Protein AF-A0A519ZBM0-F1 (afdb_monomer_lite)

Radius of gyration: 14.49 Å; chains: 1; bounding box: 34×28×43 Å

Sequence (97 aa):
EALAHELAPARGMHRALDHLADRLPIRVAEMATEMEARRLAQDVALAVQAALLAQTAPPDVFGAFCDSRLDGQWGHSFGSLGAGTGFDTILERAMPR

Structure (mmCIF, N/CA/C/O backbone):
data_AF-A0A519ZBM0-F1
#
_entry.id   AF-A0A519ZBM0-F1
#
loop_
_atom_site.group_PDB
_atom_site.id
_atom_site.type_symbol
_atom_site.label_atom_id
_atom_site.label_alt_id
_atom_site.label_comp_id
_atom_site.label_asym_id
_atom_site.label_entity_id
_atom_site.label_seq_id
_atom_site.pdbx_PDB_ins_code
_atom_site.Cartn_x
_atom_site.Cartn_y
_atom_site.Cartn_z
_atom_site.occupancy
_atom_site.B_iso_or_equiv
_atom_site.auth_seq_id
_atom_site.auth_comp_id
_atom_site.auth_asym_id
_atom_site.auth_atom_id
_atom_site.pdbx_PDB_model_num
ATOM 1 N N . GLU A 1 1 ? 16.077 -8.598 -5.696 1.00 79.19 1 GLU A N 1
ATOM 2 C CA . GLU A 1 1 ? 16.297 -9.437 -4.496 1.00 79.19 1 GLU A CA 1
ATOM 3 C C . GLU A 1 1 ? 15.948 -8.697 -3.209 1.00 79.19 1 GLU A C 1
ATOM 5 O O . GLU A 1 1 ? 14.981 -9.096 -2.579 1.00 79.19 1 GLU A O 1
ATOM 10 N N . ALA A 1 2 ? 16.608 -7.579 -2.876 1.00 91.31 2 ALA A N 1
ATOM 11 C CA . ALA A 1 2 ? 16.297 -6.801 -1.664 1.00 91.31 2 ALA A CA 1
ATOM 12 C C . ALA A 1 2 ? 14.820 -6.368 -1.560 1.00 91.31 2 ALA A C 1
ATOM 14 O O . ALA A 1 2 ? 14.164 -6.670 -0.576 1.00 91.31 2 ALA A O 1
ATOM 15 N N . LEU A 1 3 ? 14.253 -5.755 -2.608 1.00 92.19 3 LEU A N 1
ATOM 16 C CA . LEU A 1 3 ? 12.841 -5.347 -2.586 1.00 92.19 3 LEU A CA 1
ATOM 17 C C . LEU A 1 3 ? 11.887 -6.532 -2.365 1.00 92.19 3 LEU A C 1
ATOM 19 O O . LEU A 1 3 ? 10.943 -6.423 -1.599 1.00 92.19 3 LEU A O 1
ATOM 23 N N . ALA A 1 4 ? 12.140 -7.680 -2.995 1.00 93.81 4 ALA A N 1
ATOM 24 C CA . ALA A 1 4 ? 11.307 -8.865 -2.795 1.00 93.81 4 ALA A CA 1
ATOM 25 C C . ALA A 1 4 ? 11.396 -9.388 -1.352 1.00 93.81 4 ALA A C 1
ATOM 27 O O . ALA A 1 4 ? 10.388 -9.821 -0.801 1.00 93.81 4 ALA A O 1
ATOM 28 N N . HIS A 1 5 ? 12.579 -9.310 -0.735 1.00 95.25 5 HIS A N 1
ATOM 29 C CA . HIS A 1 5 ? 12.776 -9.659 0.669 1.00 95.25 5 HIS A CA 1
ATOM 30 C C . HIS A 1 5 ? 11.970 -8.747 1.604 1.00 95.25 5 HIS A C 1
ATOM 32 O O . HIS A 1 5 ? 11.264 -9.253 2.468 1.00 95.25 5 HIS A O 1
ATOM 38 N N . GLU A 1 6 ? 12.000 -7.432 1.378 1.00 96.06 6 GLU A N 1
ATOM 39 C CA . GLU A 1 6 ? 11.232 -6.459 2.172 1.00 96.06 6 GLU A CA 1
ATOM 40 C C . GLU A 1 6 ? 9.712 -6.662 2.063 1.00 96.06 6 GLU A C 1
ATOM 42 O O . GLU A 1 6 ? 8.978 -6.414 3.017 1.00 96.06 6 GLU A O 1
ATOM 47 N N . LEU A 1 7 ? 9.220 -7.123 0.907 1.00 97.56 7 LEU A N 1
ATOM 48 C CA . LEU A 1 7 ? 7.788 -7.350 0.681 1.00 97.56 7 LEU A CA 1
ATOM 49 C C . LEU A 1 7 ? 7.307 -8.735 1.141 1.00 97.56 7 LEU A C 1
ATOM 51 O O . LEU A 1 7 ? 6.107 -8.924 1.348 1.00 97.56 7 LEU A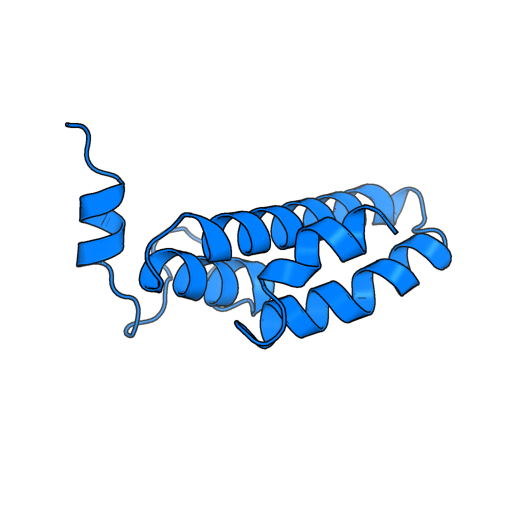 O 1
ATOM 55 N N . ALA A 1 8 ? 8.213 -9.701 1.313 1.00 97.06 8 ALA A N 1
ATOM 56 C CA . ALA A 1 8 ? 7.871 -11.080 1.656 1.00 97.06 8 ALA A CA 1
ATOM 57 C C . ALA A 1 8 ? 7.020 -11.229 2.936 1.00 97.06 8 ALA A C 1
ATOM 59 O O . ALA A 1 8 ? 6.080 -12.027 2.901 1.00 97.06 8 ALA A O 1
ATOM 60 N N . PRO A 1 9 ? 7.255 -10.469 4.029 1.00 97.06 9 PRO A N 1
ATOM 61 C CA . PRO A 1 9 ? 6.443 -10.575 5.242 1.00 97.06 9 PRO A CA 1
ATOM 62 C C . PRO A 1 9 ? 4.956 -10.269 5.038 1.00 97.06 9 PRO A C 1
ATOM 64 O O . PRO A 1 9 ? 4.135 -10.734 5.819 1.00 97.06 9 PRO A O 1
ATOM 67 N N . ALA A 1 10 ? 4.605 -9.501 4.002 1.00 97.81 10 ALA A N 1
ATOM 68 C CA . ALA A 1 10 ? 3.234 -9.074 3.739 1.00 97.81 10 ALA A CA 1
ATOM 69 C C . ALA A 1 10 ? 2.515 -9.913 2.668 1.00 97.81 10 ALA A C 1
ATOM 71 O O . ALA A 1 10 ? 1.386 -9.598 2.278 1.00 97.81 10 ALA A O 1
ATOM 72 N N . ARG A 1 11 ? 3.162 -10.974 2.169 1.00 97.88 11 ARG A N 1
ATOM 73 C CA . ARG A 1 11 ? 2.628 -11.795 1.081 1.00 97.88 11 ARG A CA 1
ATOM 74 C C . ARG A 1 11 ? 1.321 -12.476 1.486 1.00 97.88 11 ARG A C 1
ATOM 76 O O . ARG A 1 11 ? 1.245 -13.113 2.533 1.00 97.88 11 ARG A O 1
ATOM 83 N N . GLY A 1 12 ? 0.305 -12.377 0.632 1.00 98.06 12 GLY A N 1
ATOM 84 C CA . GLY A 1 12 ? -1.008 -12.986 0.859 1.00 98.06 12 GLY A CA 1
ATOM 85 C C . GLY A 1 12 ? -1.878 -12.252 1.881 1.00 98.06 12 GLY A C 1
ATOM 86 O O . GLY A 1 12 ? -3.001 -12.683 2.133 1.00 98.06 12 GLY A O 1
ATOM 87 N N . MET A 1 13 ? -1.395 -11.151 2.469 1.00 98.12 13 MET A N 1
ATOM 88 C CA . MET A 1 13 ? -2.159 -10.376 3.451 1.00 98.12 13 MET A CA 1
ATOM 89 C C . MET A 1 13 ? -3.127 -9.391 2.792 1.00 98.12 13 MET A C 1
ATOM 91 O O . MET A 1 13 ? -4.129 -9.023 3.401 1.00 98.12 13 MET A O 1
ATOM 95 N N . HIS A 1 14 ? -2.846 -8.956 1.558 1.00 98.38 14 HIS A N 1
ATOM 96 C CA . HIS A 1 14 ? -3.740 -8.079 0.809 1.00 98.38 14 HIS A CA 1
ATOM 97 C C . HIS A 1 14 ? -3.549 -8.207 -0.704 1.00 98.38 14 HIS A C 1
ATOM 99 O O . HIS A 1 14 ? -2.459 -7.975 -1.230 1.00 98.38 14 HIS A O 1
ATOM 105 N N . ARG A 1 15 ? -4.644 -8.451 -1.434 1.00 98.19 15 ARG A N 1
ATOM 106 C CA . ARG A 1 15 ? -4.623 -8.671 -2.891 1.00 98.19 15 ARG A CA 1
ATOM 107 C C . ARG A 1 15 ? -3.973 -7.523 -3.671 1.00 98.19 15 ARG A C 1
ATOM 109 O O . ARG A 1 15 ? -3.215 -7.774 -4.604 1.00 98.19 15 ARG A O 1
ATOM 116 N N . ALA A 1 16 ? -4.276 -6.273 -3.317 1.00 98.12 16 ALA A N 1
ATOM 117 C CA . ALA A 1 16 ? -3.707 -5.111 -4.006 1.00 98.12 16 ALA A CA 1
ATOM 118 C C . ALA A 1 16 ? -2.184 -4.993 -3.801 1.00 98.12 16 ALA A C 1
ATOM 120 O O . ALA A 1 16 ? -1.467 -4.622 -4.732 1.00 98.12 16 ALA A O 1
ATOM 121 N N . LEU A 1 17 ? -1.684 -5.364 -2.614 1.00 98.56 17 LEU A N 1
ATOM 122 C CA . LEU A 1 17 ? -0.250 -5.395 -2.339 1.00 98.56 17 LEU A CA 1
ATOM 123 C C . LEU A 1 17 ? 0.428 -6.530 -3.104 1.00 98.56 17 LEU A C 1
ATOM 125 O O . LEU A 1 17 ? 1.456 -6.291 -3.730 1.00 98.56 17 LEU A O 1
ATOM 129 N N . ASP A 1 18 ? -0.169 -7.724 -3.126 1.00 98.38 18 ASP A N 1
ATOM 130 C CA . ASP A 1 18 ? 0.359 -8.858 -3.892 1.00 98.38 18 ASP A CA 1
ATOM 131 C C . ASP A 1 18 ? 0.469 -8.522 -5.385 1.00 98.38 18 ASP A C 1
ATOM 133 O O . ASP A 1 18 ? 1.517 -8.728 -5.997 1.00 98.38 18 ASP A O 1
ATOM 137 N N . HIS A 1 19 ? -0.576 -7.917 -5.958 1.00 97.94 19 HIS A N 1
ATOM 138 C CA . HIS A 1 19 ? -0.573 -7.490 -7.355 1.00 97.94 19 HIS A CA 1
ATOM 139 C C . HIS A 1 19 ? 0.517 -6.446 -7.646 1.00 97.94 19 HIS A C 1
ATOM 141 O O . HIS A 1 19 ? 1.181 -6.516 -8.682 1.00 97.94 19 HIS A O 1
ATOM 147 N N . LEU A 1 20 ? 0.727 -5.479 -6.747 1.00 97.31 20 LEU A N 1
ATOM 148 C CA . LEU A 1 20 ? 1.799 -4.499 -6.909 1.00 97.31 20 LEU A CA 1
ATOM 149 C C . LEU A 1 20 ? 3.185 -5.152 -6.785 1.00 97.31 20 LEU A C 1
ATOM 151 O O . LEU A 1 20 ? 4.057 -4.899 -7.619 1.00 97.31 20 LEU A O 1
ATOM 155 N N . ALA A 1 21 ? 3.369 -6.021 -5.790 1.00 96.69 21 ALA A N 1
ATOM 156 C CA . ALA A 1 21 ? 4.611 -6.747 -5.543 1.00 96.69 21 ALA A CA 1
ATOM 157 C C . ALA A 1 21 ? 5.012 -7.632 -6.732 1.00 96.69 21 ALA A C 1
ATOM 159 O O . ALA A 1 21 ? 6.187 -7.664 -7.088 1.00 96.69 21 ALA A O 1
ATOM 160 N N . ASP A 1 22 ? 4.047 -8.276 -7.394 1.00 95.88 22 ASP A N 1
ATOM 161 C CA . ASP A 1 22 ? 4.299 -9.119 -8.571 1.00 95.88 22 ASP A CA 1
ATOM 162 C C . ASP A 1 22 ? 4.713 -8.304 -9.806 1.00 95.88 22 ASP A C 1
ATOM 164 O O . ASP A 1 22 ? 5.480 -8.773 -10.647 1.00 95.88 22 ASP A O 1
ATOM 168 N N . ARG A 1 23 ? 4.247 -7.055 -9.915 1.00 93.50 23 ARG A N 1
ATOM 169 C CA . ARG A 1 23 ? 4.539 -6.177 -11.060 1.00 93.50 23 ARG A CA 1
ATOM 170 C C . ARG A 1 23 ? 5.845 -5.409 -10.922 1.00 93.50 23 ARG A C 1
ATOM 172 O O . ARG A 1 23 ? 6.460 -5.077 -11.934 1.00 93.50 23 ARG A O 1
ATOM 179 N N . LEU A 1 24 ? 6.259 -5.087 -9.698 1.00 93.50 24 LEU A N 1
ATOM 180 C CA . LEU A 1 24 ? 7.443 -4.264 -9.448 1.00 93.50 24 LEU A CA 1
ATOM 181 C C . LEU A 1 24 ? 8.734 -4.832 -10.071 1.00 93.50 24 LEU A C 1
ATOM 183 O O . LEU A 1 24 ? 9.425 -4.060 -10.735 1.00 93.50 24 LEU A O 1
ATOM 187 N N . PRO A 1 25 ? 9.059 -6.137 -9.959 1.00 90.81 25 PRO A N 1
ATOM 188 C CA . PRO A 1 25 ? 10.253 -6.703 -10.588 1.00 90.81 25 PRO A CA 1
ATOM 189 C C . PRO A 1 25 ? 10.283 -6.512 -12.105 1.00 90.81 25 PRO A C 1
ATOM 191 O O . PRO A 1 25 ? 11.321 -6.150 -12.653 1.00 90.81 25 PRO A O 1
ATOM 194 N N . ILE A 1 26 ? 9.135 -6.692 -12.765 1.00 89.56 26 ILE A N 1
ATOM 195 C CA . ILE A 1 26 ? 8.992 -6.519 -14.215 1.00 89.56 26 ILE A CA 1
ATOM 196 C C . ILE A 1 26 ? 9.268 -5.060 -14.582 1.00 89.56 26 ILE A C 1
ATOM 198 O O . ILE A 1 26 ? 10.105 -4.783 -15.429 1.00 89.56 26 ILE A O 1
ATOM 202 N N . ARG A 1 27 ? 8.659 -4.111 -13.864 1.00 88.38 27 ARG A N 1
ATOM 203 C CA . ARG A 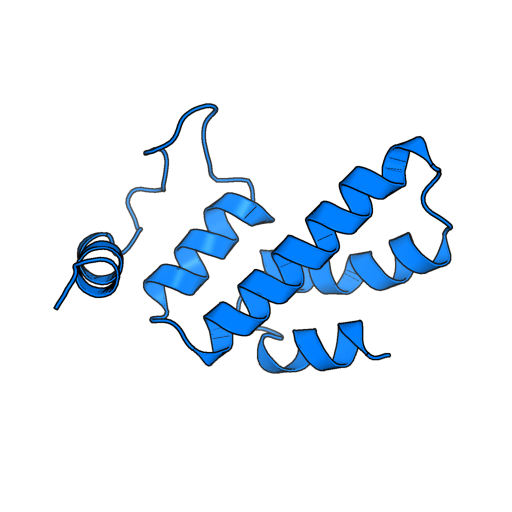1 27 ? 8.838 -2.675 -14.130 1.00 88.38 27 ARG A CA 1
ATOM 204 C C . ARG A 1 27 ? 10.246 -2.153 -13.853 1.00 88.38 27 ARG A C 1
ATOM 206 O O . ARG A 1 27 ? 10.665 -1.178 -14.470 1.00 88.38 27 ARG A O 1
ATOM 213 N N . VAL A 1 28 ? 10.959 -2.768 -12.911 1.00 86.44 28 VAL A N 1
ATOM 214 C CA . VAL A 1 28 ? 12.375 -2.471 -12.661 1.00 86.44 28 VAL A CA 1
ATOM 215 C C . VAL A 1 28 ? 13.243 -3.031 -13.792 1.00 86.44 28 VAL A C 1
ATOM 217 O O . VAL A 1 28 ? 14.155 -2.345 -14.247 1.00 86.44 28 VAL A O 1
ATOM 220 N N . ALA A 1 29 ? 12.957 -4.252 -14.256 1.00 84.75 29 ALA A N 1
ATOM 221 C CA . ALA A 1 29 ? 13.718 -4.918 -15.312 1.00 84.75 29 ALA A CA 1
ATOM 222 C C . ALA A 1 29 ? 13.494 -4.300 -16.702 1.00 84.75 29 ALA A C 1
ATOM 224 O O . ALA A 1 29 ? 14.441 -4.178 -17.473 1.00 84.75 29 ALA A O 1
ATOM 225 N N . GLU A 1 30 ? 12.271 -3.864 -17.006 1.00 81.69 30 GLU A N 1
ATOM 226 C CA . GLU A 1 30 ? 11.893 -3.262 -18.294 1.00 81.69 30 GLU A CA 1
ATOM 227 C C . GLU A 1 30 ? 12.397 -1.819 -18.473 1.00 81.69 30 GLU A C 1
ATOM 229 O O . GLU A 1 30 ? 12.024 -1.166 -19.441 1.00 81.69 30 GLU A O 1
ATOM 234 N N . MET A 1 31 ? 13.273 -1.335 -17.579 1.00 64.69 31 MET A N 1
ATOM 235 C CA . MET A 1 31 ? 13.831 0.021 -17.567 1.00 64.69 31 MET A CA 1
ATOM 236 C C . MET A 1 31 ? 12.746 1.076 -17.780 1.00 64.69 31 MET A C 1
ATOM 238 O O . MET A 1 31 ? 12.601 1.630 -18.869 1.00 64.69 31 MET A O 1
ATOM 242 N N . ALA A 1 32 ? 12.015 1.378 -16.701 1.00 64.25 32 ALA A N 1
ATOM 243 C CA . ALA A 1 32 ? 11.168 2.561 -16.629 1.00 64.25 32 ALA A CA 1
ATOM 244 C C . ALA A 1 32 ? 11.903 3.744 -17.271 1.00 64.25 32 ALA A C 1
ATOM 246 O O . ALA A 1 32 ? 13.010 4.107 -16.857 1.00 64.25 32 ALA A O 1
ATOM 247 N N . THR A 1 33 ? 11.297 4.320 -18.303 1.00 80.75 33 THR A N 1
ATOM 248 C CA . THR A 1 33 ? 11.828 5.525 -18.942 1.00 80.75 33 THR A CA 1
ATOM 249 C C . THR A 1 33 ? 12.039 6.612 -17.881 1.00 80.75 33 THR A C 1
ATOM 251 O O . THR A 1 33 ? 11.419 6.582 -16.813 1.00 80.75 33 THR A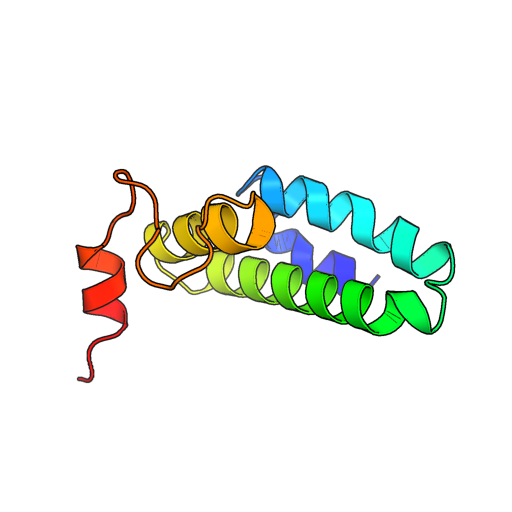 O 1
ATOM 254 N N . GLU A 1 34 ? 12.862 7.630 -18.148 1.00 85.44 34 GLU A N 1
ATOM 255 C CA . GLU A 1 34 ? 13.010 8.754 -17.203 1.00 85.44 34 GLU A CA 1
ATOM 256 C C . GLU A 1 34 ? 11.653 9.387 -16.825 1.00 85.44 34 GLU A C 1
ATOM 258 O O . GLU A 1 34 ? 11.460 9.863 -15.703 1.00 85.44 34 GLU A O 1
ATOM 263 N N . MET A 1 35 ? 10.675 9.320 -17.736 1.00 86.50 35 MET A N 1
ATOM 264 C CA . MET A 1 35 ? 9.293 9.749 -17.513 1.00 86.50 35 MET A CA 1
ATOM 265 C C . MET A 1 35 ? 8.556 8.888 -16.474 1.00 86.50 35 MET A C 1
ATOM 267 O O . MET A 1 35 ? 7.739 9.400 -15.707 1.00 86.50 35 MET A O 1
ATOM 271 N N . GLU A 1 36 ? 8.850 7.594 -16.408 1.00 87.88 36 GLU A N 1
ATOM 272 C CA . GLU A 1 36 ? 8.204 6.632 -15.511 1.00 87.88 36 GLU A CA 1
ATOM 273 C C . GLU A 1 36 ? 8.926 6.471 -14.174 1.00 87.88 36 GLU A C 1
ATOM 275 O O . GLU A 1 36 ? 8.337 5.940 -13.231 1.00 87.88 36 GLU A O 1
ATOM 280 N N . ALA A 1 37 ? 10.159 6.970 -14.052 1.00 89.38 37 ALA A N 1
ATOM 281 C CA . ALA A 1 37 ? 10.978 6.839 -12.849 1.00 89.38 37 ALA A CA 1
ATOM 282 C C . ALA A 1 37 ? 10.251 7.316 -11.579 1.00 89.38 37 ALA A C 1
ATOM 284 O O . ALA A 1 37 ? 10.276 6.637 -10.554 1.00 89.38 37 ALA A O 1
ATOM 285 N N . ARG A 1 38 ? 9.521 8.442 -11.651 1.00 92.69 38 ARG A N 1
ATOM 286 C CA . ARG A 1 38 ? 8.720 8.944 -10.515 1.00 92.69 38 ARG A CA 1
ATOM 287 C C . ARG A 1 38 ? 7.575 8.005 -10.148 1.00 92.69 38 ARG A C 1
ATOM 289 O O . ARG A 1 38 ? 7.301 7.816 -8.966 1.00 92.69 38 ARG A O 1
ATOM 296 N N . ARG A 1 39 ? 6.920 7.405 -11.146 1.00 92.31 39 ARG A N 1
ATOM 297 C CA . ARG A 1 39 ? 5.847 6.433 -10.912 1.00 92.31 39 ARG A CA 1
ATOM 298 C C . ARG A 1 39 ? 6.408 5.155 -10.299 1.00 92.31 39 ARG A C 1
ATOM 300 O O . ARG A 1 39 ? 5.827 4.649 -9.352 1.00 92.31 39 ARG A O 1
ATOM 307 N N . LEU A 1 40 ? 7.535 4.659 -10.804 1.00 93.50 40 LEU A N 1
ATOM 308 C CA . LEU A 1 40 ? 8.197 3.486 -10.240 1.00 93.50 40 LEU A CA 1
ATOM 309 C C . LEU A 1 40 ? 8.631 3.733 -8.788 1.00 93.50 40 LEU A C 1
ATOM 311 O O . LEU A 1 40 ? 8.355 2.909 -7.924 1.00 93.50 40 LEU A O 1
ATOM 315 N N . ALA A 1 41 ? 9.246 4.885 -8.504 1.00 94.12 41 ALA A N 1
ATOM 316 C CA . ALA A 1 41 ? 9.648 5.255 -7.150 1.00 94.12 41 ALA A CA 1
ATOM 317 C C . ALA A 1 41 ? 8.450 5.337 -6.190 1.00 94.12 41 ALA A C 1
ATOM 319 O O . ALA A 1 41 ? 8.530 4.833 -5.071 1.00 94.12 41 ALA A O 1
ATOM 320 N N . GLN A 1 42 ? 7.332 5.924 -6.635 1.00 95.69 42 GLN A N 1
ATOM 321 C CA . GLN A 1 42 ? 6.088 5.940 -5.863 1.00 95.69 42 GLN A CA 1
ATOM 322 C C . GLN A 1 42 ? 5.617 4.517 -5.546 1.00 95.69 42 GLN A C 1
ATOM 324 O O . GLN A 1 42 ? 5.314 4.216 -4.396 1.00 95.69 42 GLN A O 1
ATOM 329 N N . ASP A 1 43 ? 5.570 3.645 -6.546 1.00 95.81 43 ASP A N 1
ATOM 330 C CA . ASP A 1 43 ? 5.046 2.290 -6.392 1.00 95.81 43 ASP A CA 1
ATOM 331 C C . ASP A 1 43 ? 5.922 1.441 -5.459 1.00 95.81 43 ASP A C 1
ATOM 333 O O . ASP A 1 43 ? 5.401 0.726 -4.603 1.00 95.81 43 ASP A O 1
ATOM 337 N N . VAL A 1 44 ? 7.250 1.585 -5.544 1.00 96.12 44 VAL A N 1
ATOM 338 C CA . VAL A 1 44 ? 8.187 0.975 -4.587 1.00 96.12 44 VAL A CA 1
ATOM 339 C C . VAL A 1 44 ? 7.934 1.501 -3.174 1.00 96.12 44 VAL A C 1
ATOM 341 O O . VAL A 1 44 ? 7.815 0.709 -2.240 1.00 96.12 44 VAL A O 1
ATOM 344 N N . ALA A 1 45 ? 7.815 2.821 -3.004 1.00 97.69 45 ALA A N 1
ATOM 345 C CA . ALA A 1 45 ? 7.586 3.424 -1.694 1.00 97.69 45 ALA A CA 1
ATOM 346 C C . ALA A 1 45 ? 6.262 2.960 -1.068 1.00 97.69 45 ALA A C 1
ATOM 348 O O . ALA A 1 45 ? 6.232 2.631 0.116 1.00 97.69 45 ALA A O 1
ATOM 349 N N . LEU A 1 46 ? 5.18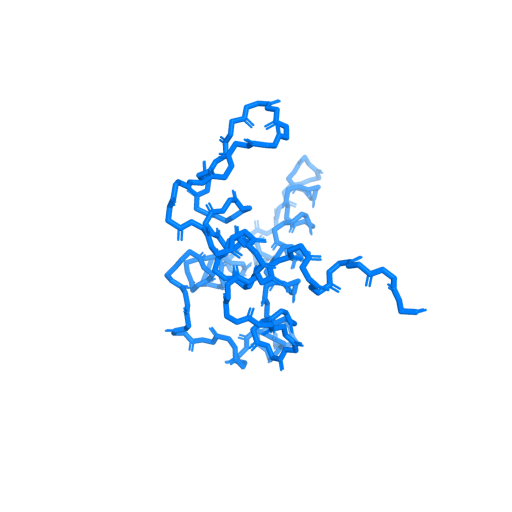3 2.895 -1.852 1.00 98.19 46 LEU A N 1
ATOM 350 C CA . LEU A 1 46 ? 3.877 2.432 -1.385 1.00 98.19 46 LEU A CA 1
ATOM 351 C C . LEU A 1 46 ? 3.894 0.947 -1.005 1.00 98.19 46 LEU A C 1
ATOM 353 O O . LEU A 1 46 ? 3.347 0.589 0.037 1.00 98.19 46 LEU A O 1
ATOM 357 N N . ALA A 1 47 ? 4.548 0.094 -1.799 1.00 98.12 47 ALA A N 1
ATOM 358 C CA . ALA A 1 47 ? 4.669 -1.327 -1.484 1.00 98.12 47 ALA A CA 1
ATOM 359 C C . ALA A 1 47 ? 5.459 -1.557 -0.185 1.00 98.12 47 ALA A C 1
ATOM 361 O O . ALA A 1 47 ? 5.009 -2.301 0.685 1.00 98.12 47 ALA A O 1
ATOM 362 N N . VAL A 1 48 ? 6.597 -0.873 -0.015 1.00 98.06 48 VAL A N 1
ATOM 363 C CA . VAL A 1 48 ? 7.418 -0.977 1.204 1.00 98.06 48 VAL A CA 1
ATOM 364 C C . VAL A 1 48 ? 6.665 -0.442 2.423 1.00 98.06 48 VAL A C 1
ATOM 366 O O . VAL A 1 48 ? 6.664 -1.081 3.471 1.00 98.06 48 VAL A O 1
ATOM 369 N N . GLN A 1 49 ? 5.964 0.690 2.299 1.00 98.44 49 GLN A N 1
ATOM 370 C CA . GLN A 1 49 ? 5.128 1.211 3.386 1.00 98.44 49 GLN A CA 1
ATOM 371 C C . GLN A 1 49 ? 4.037 0.219 3.793 1.00 98.44 49 GLN A C 1
ATOM 373 O O . GLN A 1 49 ? 3.860 -0.027 4.984 1.00 98.44 49 GLN A O 1
ATOM 378 N N . ALA A 1 50 ? 3.337 -0.382 2.827 1.00 98.56 50 ALA A N 1
ATOM 379 C CA . ALA A 1 50 ? 2.326 -1.393 3.112 1.00 98.56 50 ALA A CA 1
ATOM 380 C C . ALA A 1 50 ? 2.933 -2.611 3.824 1.00 98.56 50 ALA A C 1
ATOM 382 O O . ALA A 1 50 ? 2.372 -3.073 4.815 1.00 98.56 50 ALA A O 1
ATOM 383 N N . ALA A 1 51 ? 4.103 -3.085 3.382 1.00 98.44 51 ALA A N 1
ATOM 384 C CA . ALA A 1 51 ? 4.787 -4.207 4.019 1.00 98.44 51 ALA A CA 1
ATOM 385 C C . ALA A 1 51 ? 5.239 -3.898 5.455 1.00 98.44 51 ALA A C 1
ATOM 387 O O . ALA A 1 51 ? 5.155 -4.758 6.332 1.00 98.44 51 ALA A O 1
ATOM 388 N N . LEU A 1 52 ? 5.668 -2.666 5.732 1.00 98.25 52 LEU A N 1
ATOM 389 C CA . LEU A 1 52 ? 5.991 -2.227 7.092 1.00 98.25 52 LEU A CA 1
ATOM 390 C C . LEU A 1 52 ? 4.738 -2.129 7.969 1.00 98.25 52 LEU A C 1
ATOM 392 O O . LEU A 1 52 ? 4.757 -2.575 9.116 1.00 98.25 52 LEU A O 1
ATOM 396 N N . LEU A 1 53 ? 3.636 -1.587 7.443 1.00 98.38 53 LEU A N 1
ATOM 397 C CA . LEU A 1 53 ? 2.363 -1.515 8.165 1.00 98.38 53 LEU A CA 1
ATOM 398 C C . LEU A 1 53 ? 1.815 -2.908 8.487 1.00 98.38 53 LEU A C 1
ATOM 400 O O . LEU A 1 53 ? 1.363 -3.117 9.607 1.00 98.38 53 LEU A O 1
ATOM 404 N N . ALA A 1 54 ? 1.926 -3.864 7.561 1.00 98.25 54 ALA A N 1
ATOM 405 C CA . ALA A 1 54 ? 1.536 -5.256 7.787 1.00 98.25 54 ALA A CA 1
ATOM 406 C C . ALA A 1 54 ? 2.238 -5.879 9.006 1.00 98.25 54 ALA A C 1
ATOM 408 O O . ALA A 1 54 ? 1.655 -6.699 9.710 1.00 98.25 54 ALA A O 1
ATOM 409 N N . GLN A 1 55 ? 3.483 -5.473 9.265 1.00 97.69 55 GLN A N 1
ATOM 410 C CA . GLN A 1 55 ? 4.302 -5.997 10.358 1.00 97.69 55 GLN A CA 1
ATOM 411 C C . GLN A 1 55 ? 4.126 -5.237 11.678 1.00 97.69 55 GLN A C 1
ATOM 413 O O . GLN A 1 55 ? 4.405 -5.787 12.741 1.00 97.69 55 GLN A O 1
ATOM 418 N N . THR A 1 56 ? 3.726 -3.964 11.630 1.00 96.69 56 THR A N 1
ATOM 419 C CA . THR A 1 56 ? 3.891 -3.047 12.776 1.00 96.69 56 THR A CA 1
ATOM 420 C C . THR A 1 56 ? 2.635 -2.282 13.176 1.00 96.69 56 THR A C 1
ATOM 422 O O . THR A 1 56 ? 2.625 -1.648 14.232 1.00 96.69 56 THR A O 1
ATOM 425 N N . ALA A 1 57 ? 1.577 -2.309 12.366 1.00 96.81 57 ALA A N 1
ATOM 426 C CA . ALA A 1 57 ? 0.364 -1.538 12.602 1.00 96.81 57 ALA A CA 1
ATOM 427 C C . ALA A 1 57 ? -0.854 -2.441 12.861 1.00 96.81 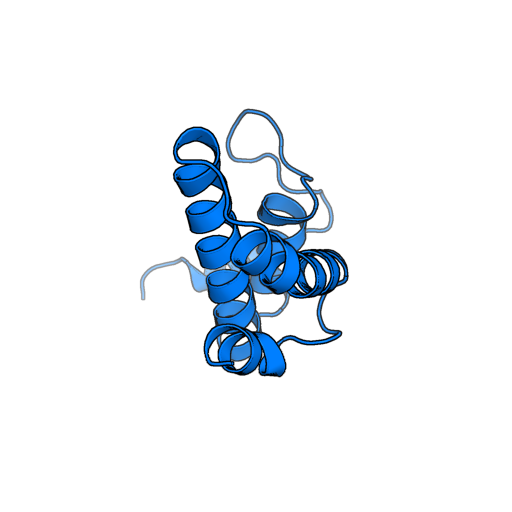57 ALA A C 1
ATOM 429 O O . ALA A 1 57 ? -0.867 -3.601 12.450 1.00 96.81 57 ALA A O 1
ATOM 430 N N . PRO A 1 58 ? -1.907 -1.908 13.512 1.00 96.81 58 PRO A N 1
ATOM 431 C CA . PRO A 1 58 ? -3.196 -2.584 13.580 1.00 96.81 58 PRO A CA 1
ATOM 432 C C . PRO A 1 58 ? -3.706 -2.981 12.181 1.00 96.81 58 PRO A C 1
ATOM 434 O O . PRO A 1 58 ? -3.516 -2.200 11.239 1.00 96.81 58 PRO A O 1
ATOM 437 N N . PRO A 1 59 ? -4.397 -4.129 12.039 1.00 96.25 59 PRO A N 1
ATOM 438 C CA . PRO A 1 59 ? -4.931 -4.589 10.755 1.00 96.25 59 PRO A CA 1
ATOM 439 C C . PRO A 1 59 ? -5.772 -3.536 10.029 1.00 96.25 59 PRO A C 1
ATOM 441 O O . PRO A 1 59 ? -5.623 -3.372 8.822 1.00 96.25 59 PRO A O 1
ATOM 444 N N . ASP A 1 60 ? -6.564 -2.753 10.765 1.00 96.88 60 ASP A N 1
ATOM 445 C CA . ASP A 1 60 ? -7.405 -1.690 10.201 1.00 96.88 60 ASP A CA 1
ATOM 446 C C . ASP A 1 60 ? -6.590 -0.588 9.513 1.00 96.88 60 ASP A C 1
ATOM 448 O O . ASP A 1 60 ? -7.008 -0.040 8.496 1.00 96.88 60 ASP A O 1
ATOM 452 N N . VAL A 1 61 ? -5.391 -0.282 10.022 1.00 97.69 61 VAL A N 1
ATOM 453 C CA . VAL A 1 61 ? -4.487 0.698 9.404 1.00 97.69 61 VAL A CA 1
ATOM 454 C C . VAL A 1 61 ? -3.875 0.128 8.129 1.00 97.69 61 VAL A C 1
ATOM 456 O O . VAL A 1 61 ? -3.800 0.828 7.119 1.00 97.69 61 VAL A O 1
ATOM 459 N N . PHE A 1 62 ? -3.429 -1.130 8.170 1.00 98.12 62 PHE A N 1
ATOM 460 C CA . PHE A 1 62 ? -2.849 -1.812 7.014 1.00 98.12 62 PHE A CA 1
ATOM 461 C C . PHE A 1 62 ? -3.874 -1.985 5.883 1.00 98.12 62 PHE A C 1
ATOM 463 O O . PHE A 1 62 ? -3.585 -1.617 4.742 1.00 98.12 62 PHE A O 1
ATOM 470 N N . GLY A 1 63 ? -5.074 -2.475 6.207 1.00 97.25 63 GLY A N 1
ATOM 471 C CA . GLY A 1 63 ? -6.174 -2.645 5.259 1.00 97.25 63 GLY A CA 1
ATOM 472 C C . GLY A 1 63 ? -6.579 -1.316 4.632 1.00 97.25 63 GLY A C 1
ATOM 473 O O . GLY A 1 63 ? -6.488 -1.162 3.417 1.00 97.25 63 GLY A O 1
ATOM 474 N N . ALA A 1 64 ? -6.871 -0.301 5.455 1.00 97.12 64 ALA A N 1
ATOM 475 C CA . ALA A 1 64 ? -7.247 1.019 4.951 1.00 97.12 64 ALA A CA 1
ATOM 476 C C . ALA A 1 64 ? -6.155 1.655 4.078 1.00 97.12 64 ALA A C 1
ATOM 478 O O . ALA A 1 64 ? -6.467 2.330 3.092 1.00 97.12 64 ALA A O 1
ATOM 479 N N . PHE A 1 65 ? -4.871 1.456 4.409 1.00 97.81 65 PHE A N 1
ATOM 480 C CA . PHE A 1 65 ? -3.767 1.909 3.563 1.00 97.81 65 PHE A CA 1
ATOM 481 C C . PHE A 1 65 ? -3.783 1.204 2.205 1.00 97.81 65 PHE A C 1
ATOM 483 O O . PHE A 1 65 ? -3.690 1.883 1.184 1.00 97.81 65 PHE A O 1
ATOM 490 N N . CYS A 1 66 ? -3.930 -0.122 2.179 1.00 97.88 66 CYS A N 1
ATOM 491 C CA . CYS A 1 66 ? -3.947 -0.890 0.938 1.00 97.88 66 CYS A CA 1
ATOM 492 C C . CYS A 1 66 ? -5.157 -0.551 0.059 1.00 97.88 66 CYS A C 1
ATOM 494 O O . CYS A 1 66 ? -4.968 -0.239 -1.117 1.00 97.88 66 CYS A O 1
ATOM 496 N N . ASP A 1 67 ? -6.364 -0.534 0.625 1.00 96.75 67 ASP A N 1
ATOM 497 C CA . ASP A 1 67 ? -7.600 -0.217 -0.103 1.00 96.75 67 ASP A CA 1
ATOM 498 C C . ASP A 1 67 ? -7.510 1.153 -0.777 1.00 96.75 67 ASP A C 1
ATOM 500 O O . ASP A 1 67 ? -7.801 1.324 -1.959 1.00 96.75 67 ASP A O 1
ATOM 504 N N . SER A 1 68 ? -7.021 2.150 -0.046 1.00 96.00 68 SER A N 1
ATOM 505 C CA . SER A 1 68 ? -6.925 3.500 -0.590 1.00 96.00 68 SER A CA 1
ATOM 506 C C . SER A 1 68 ? -5.718 3.688 -1.509 1.00 96.00 68 SER A C 1
ATOM 508 O O . SER A 1 68 ? -5.875 4.116 -2.647 1.00 96.00 68 SER A O 1
ATOM 510 N N . ARG A 1 69 ? -4.494 3.388 -1.063 1.00 96.12 69 ARG A N 1
ATOM 511 C CA . ARG A 1 69 ? -3.274 3.767 -1.800 1.00 96.12 69 ARG A CA 1
ATOM 512 C C . ARG A 1 69 ? -2.913 2.781 -2.907 1.00 96.12 69 ARG A C 1
ATOM 514 O O . ARG A 1 69 ? -2.208 3.187 -3.828 1.00 96.12 69 ARG A O 1
ATOM 521 N N . LEU A 1 70 ? -3.361 1.526 -2.819 1.00 97.00 70 LEU A N 1
ATOM 522 C CA . LEU A 1 70 ? -3.000 0.468 -3.769 1.00 97.00 70 LEU A CA 1
ATOM 523 C C . LEU A 1 70 ? -4.183 0.033 -4.641 1.00 97.00 70 LEU A C 1
ATOM 525 O O . LEU A 1 70 ? -4.005 -0.116 -5.847 1.00 97.00 70 LEU A O 1
ATOM 529 N N . ASP A 1 71 ? -5.372 -0.151 -4.057 1.00 94.88 71 ASP A N 1
ATOM 530 C CA . ASP A 1 71 ? -6.579 -0.573 -4.794 1.00 94.88 71 ASP A CA 1
ATOM 531 C C . ASP A 1 71 ? -7.344 0.607 -5.421 1.00 94.88 71 ASP A C 1
ATOM 533 O O . ASP A 1 71 ? -8.232 0.428 -6.250 1.00 94.88 71 ASP A O 1
ATOM 537 N N . GLY A 1 72 ? -6.970 1.842 -5.074 1.00 91.12 72 GLY A N 1
ATOM 538 C CA . GLY A 1 72 ? -7.568 3.040 -5.657 1.00 91.12 72 GLY A CA 1
ATOM 539 C C . GLY A 1 72 ? -8.922 3.416 -5.054 1.00 91.12 72 GLY A C 1
ATOM 540 O O . GLY A 1 72 ? -9.604 4.277 -5.608 1.00 91.12 72 GLY A O 1
ATOM 541 N N . GLN A 1 73 ? -9.301 2.845 -3.906 1.00 88.94 73 GLN A N 1
ATOM 542 C CA . GLN A 1 73 ? -10.526 3.193 -3.180 1.00 88.94 73 GLN A CA 1
ATOM 543 C C . GLN A 1 73 ? -10.349 4.496 -2.385 1.00 88.94 73 GLN A C 1
ATOM 545 O O . GLN A 1 73 ? -10.340 4.525 -1.154 1.00 88.94 73 GLN A O 1
ATOM 550 N N . TRP A 1 74 ? -10.147 5.594 -3.113 1.00 86.62 74 TRP A N 1
ATOM 551 C CA . TRP A 1 74 ? -10.038 6.955 -2.590 1.00 86.62 74 TRP A CA 1
ATOM 552 C C . TRP A 1 74 ? -10.601 7.954 -3.611 1.00 86.62 74 TRP A C 1
ATOM 554 O O . TRP A 1 74 ? -10.596 7.717 -4.818 1.00 86.62 74 TRP A O 1
ATOM 564 N N . GLY A 1 75 ? -11.110 9.083 -3.127 1.00 86.50 75 GLY A N 1
ATOM 565 C CA . GLY A 1 75 ? -11.570 10.195 -3.961 1.00 86.50 75 GLY A CA 1
ATOM 566 C C . GLY A 1 75 ? -10.502 11.276 -4.124 1.00 86.50 75 GLY A C 1
ATOM 567 O O . GLY A 1 75 ? -9.484 11.262 -3.451 1.00 86.50 75 GLY A O 1
ATOM 568 N N . HIS A 1 76 ? -10.759 12.303 -4.934 1.00 89.75 76 HIS A N 1
ATOM 569 C CA . HIS A 1 76 ? -9.811 13.409 -5.169 1.00 89.75 76 HIS A CA 1
ATOM 570 C C . HIS A 1 76 ? -9.491 14.285 -3.936 1.00 89.75 76 HIS A C 1
ATOM 572 O O . HIS A 1 76 ? -8.738 15.251 -4.037 1.00 89.75 76 HIS A O 1
ATOM 578 N N . SER A 1 77 ? -10.073 13.985 -2.776 1.00 90.19 77 SER A N 1
ATOM 579 C CA . SER A 1 77 ? -9.860 14.692 -1.515 1.00 90.19 77 SER A CA 1
ATOM 580 C C . SER A 1 77 ? -9.633 13.704 -0.373 1.00 90.19 77 SER A C 1
ATOM 582 O O . SER A 1 77 ? -10.096 12.559 -0.410 1.00 90.19 77 SER A O 1
ATOM 584 N N . PHE A 1 78 ? -8.935 14.163 0.668 1.00 91.19 78 PHE A N 1
ATOM 585 C CA . PHE A 1 78 ? -8.823 13.423 1.925 1.00 91.19 78 PHE A CA 1
ATOM 586 C C . PHE A 1 78 ? -10.201 13.215 2.574 1.00 91.19 78 PHE A C 1
ATOM 588 O O . PHE A 1 78 ? -11.128 13.985 2.335 1.00 91.19 78 PHE A O 1
ATOM 595 N N . GLY A 1 79 ? -10.322 12.176 3.406 1.00 91.50 79 GLY A N 1
ATOM 596 C CA . GLY A 1 79 ? -11.580 11.831 4.084 1.00 91.50 79 GLY A CA 1
ATOM 597 C C . GLY A 1 79 ? -12.525 10.944 3.266 1.00 91.50 79 GLY A C 1
ATOM 598 O O . GLY A 1 79 ? -13.709 10.884 3.564 1.00 91.50 79 GLY A O 1
ATOM 599 N N . SER A 1 80 ? -12.012 10.259 2.242 1.00 92.50 80 SER A N 1
ATOM 600 C CA . SER A 1 80 ? -12.785 9.442 1.293 1.00 92.50 80 SER A CA 1
ATOM 601 C C . SER A 1 80 ? -12.585 7.928 1.461 1.00 92.50 80 SER A C 1
ATOM 603 O O . SER A 1 80 ? -12.779 7.171 0.515 1.00 92.50 80 SER A O 1
ATOM 605 N N . LEU A 1 81 ? -12.171 7.481 2.652 1.00 92.94 81 LEU A N 1
ATOM 606 C CA . LEU A 1 81 ? -12.043 6.053 2.960 1.00 92.94 81 LEU A CA 1
ATOM 607 C C . LEU A 1 81 ? -13.423 5.378 3.009 1.00 92.94 81 LEU A C 1
ATOM 609 O O . LEU A 1 81 ? -14.420 6.010 3.359 1.00 92.94 81 LEU A O 1
ATOM 613 N N . GLY A 1 82 ? -13.475 4.092 2.658 1.00 88.75 82 GLY A N 1
ATOM 614 C CA . GLY A 1 82 ? -14.721 3.326 2.599 1.00 88.75 82 GLY A CA 1
ATOM 615 C C . GLY A 1 82 ? -15.399 3.158 3.963 1.00 88.75 82 GLY A C 1
ATOM 616 O O . GLY A 1 82 ? -14.741 3.150 5.004 1.00 88.75 82 GLY A O 1
ATOM 617 N N . ALA A 1 83 ? -16.721 2.961 3.954 1.00 88.31 83 ALA A N 1
ATOM 618 C CA . ALA A 1 83 ? -17.540 2.845 5.167 1.00 88.31 83 ALA A CA 1
ATOM 619 C C . ALA A 1 83 ? -17.170 1.655 6.077 1.00 88.31 83 ALA A C 1
ATOM 621 O O . ALA A 1 83 ? -17.490 1.678 7.259 1.00 88.31 83 ALA A O 1
ATOM 622 N N . GLY A 1 84 ? -16.496 0.630 5.543 1.00 88.94 84 GLY A N 1
ATOM 623 C CA . GLY A 1 84 ? -15.998 -0.516 6.313 1.00 88.94 84 GLY A CA 1
ATOM 624 C C . GLY A 1 84 ? -14.682 -0.266 7.060 1.00 88.94 84 GLY A C 1
ATOM 625 O O . GLY A 1 84 ? -14.166 -1.184 7.686 1.00 88.94 84 GLY A O 1
ATOM 626 N N . THR A 1 85 ? -14.118 0.942 6.982 1.00 94.38 85 THR A N 1
ATOM 627 C CA . THR A 1 85 ? -12.845 1.273 7.634 1.00 94.38 85 THR A CA 1
ATOM 628 C C . THR A 1 85 ? -13.007 1.357 9.155 1.00 94.38 85 THR A C 1
ATOM 630 O O . THR A 1 85 ? -13.877 2.076 9.646 1.00 94.38 85 THR A O 1
ATOM 633 N N . GLY A 1 86 ? -12.120 0.697 9.909 1.00 95.12 86 GLY A N 1
ATOM 634 C CA . GLY A 1 86 ? -12.022 0.802 11.373 1.00 95.12 86 GLY A CA 1
ATOM 635 C C . GLY A 1 86 ? -11.470 2.155 11.840 1.00 95.12 86 GLY A C 1
ATOM 636 O O . GLY A 1 86 ? -10.339 2.249 12.317 1.00 95.12 86 GLY A O 1
ATOM 637 N N . PHE A 1 87 ? -12.248 3.229 11.664 1.00 95.69 87 PHE A N 1
ATOM 638 C CA . PHE A 1 87 ? -11.810 4.599 11.954 1.00 95.69 87 PHE A CA 1
ATOM 639 C C . PHE A 1 87 ? -11.387 4.797 13.409 1.00 95.69 87 PHE A C 1
ATOM 641 O O . PHE A 1 87 ? -10.372 5.447 13.639 1.00 95.69 87 PHE A O 1
ATOM 648 N N . ASP A 1 88 ? -12.107 4.215 14.367 1.00 95.94 88 ASP A N 1
ATOM 649 C CA . ASP A 1 88 ? -11.800 4.371 15.792 1.00 95.94 88 ASP A CA 1
ATOM 650 C C . ASP A 1 88 ? -10.384 3.877 16.116 1.00 95.94 88 ASP A C 1
ATOM 652 O O . ASP A 1 88 ? -9.601 4.602 16.725 1.00 95.94 88 ASP A O 1
ATOM 656 N N . THR A 1 89 ? -9.999 2.702 15.608 1.00 96.19 89 THR A N 1
ATOM 657 C CA . THR A 1 89 ? -8.650 2.144 15.781 1.00 96.19 89 THR A CA 1
ATOM 658 C C . THR A 1 89 ? -7.577 2.991 15.098 1.00 96.19 89 THR A C 1
ATOM 660 O O . THR A 1 89 ? -6.491 3.197 15.650 1.00 96.19 89 THR A O 1
ATOM 663 N N . ILE A 1 90 ? -7.861 3.514 13.901 1.00 96.31 90 ILE A N 1
ATOM 664 C CA . ILE A 1 90 ? -6.933 4.400 13.185 1.00 96.31 90 ILE A CA 1
ATOM 665 C C . ILE A 1 90 ? -6.717 5.700 13.968 1.00 96.31 90 ILE A C 1
ATOM 667 O O . ILE A 1 90 ? -5.574 6.146 14.106 1.00 96.31 90 ILE A O 1
ATOM 671 N N . LEU A 1 91 ? -7.801 6.296 14.471 1.00 95.62 91 LEU A N 1
ATOM 672 C CA . LEU A 1 91 ? -7.771 7.531 15.246 1.00 95.62 91 LEU A CA 1
ATOM 673 C C . LEU A 1 91 ? -7.041 7.318 16.570 1.00 95.62 91 LEU A C 1
ATOM 675 O O . LEU A 1 91 ? -6.101 8.054 16.849 1.00 95.62 91 LEU A O 1
ATOM 679 N N . GLU A 1 92 ? -7.388 6.282 17.334 1.00 95.69 92 GLU A N 1
ATOM 680 C CA . GLU A 1 92 ? -6.744 5.960 18.611 1.00 95.69 92 GLU A CA 1
ATOM 681 C C . GLU A 1 92 ? -5.225 5.799 18.461 1.00 95.69 92 GLU A C 1
ATOM 683 O O . GLU A 1 92 ? -4.461 6.375 19.234 1.00 95.69 92 GLU A O 1
ATOM 688 N N . ARG A 1 93 ? -4.764 5.095 17.417 1.00 94.56 93 ARG A N 1
ATOM 689 C CA . ARG A 1 93 ? -3.328 4.949 17.130 1.00 94.56 93 ARG A CA 1
ATOM 690 C C . ARG A 1 93 ? -2.643 6.287 16.834 1.00 94.56 93 ARG A C 1
ATOM 692 O O . ARG A 1 93 ? -1.455 6.439 17.108 1.00 94.56 93 ARG A O 1
ATOM 699 N N . ALA A 1 94 ? -3.348 7.214 16.190 1.00 94.25 94 ALA A N 1
ATOM 700 C CA . ALA A 1 94 ? -2.795 8.496 15.760 1.00 94.25 94 ALA A CA 1
ATOM 701 C C . ALA A 1 94 ? -2.797 9.563 16.867 1.00 94.25 94 ALA A C 1
ATOM 703 O O . ALA A 1 94 ? -2.116 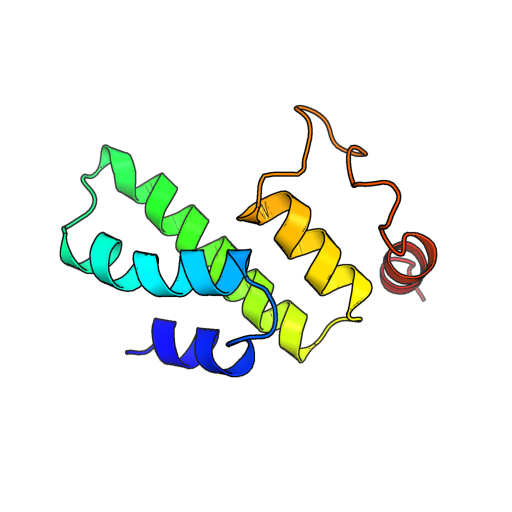10.580 16.721 1.00 94.25 94 ALA A O 1
ATOM 704 N N . MET A 1 95 ? -3.548 9.353 17.952 1.00 93.75 95 MET A N 1
ATOM 705 C CA . MET A 1 95 ? -3.628 10.311 19.049 1.00 93.75 95 MET A CA 1
ATOM 706 C C . MET A 1 95 ? -2.310 10.366 19.844 1.00 93.75 95 MET A C 1
ATOM 708 O O . MET A 1 95 ? -1.744 9.319 20.174 1.00 93.75 95 MET A O 1
ATOM 712 N N . PRO A 1 96 ? -1.814 11.572 20.185 1.00 88.12 96 PRO A N 1
ATOM 713 C CA . PRO A 1 96 ? -0.684 11.730 21.095 1.00 88.12 96 PRO A CA 1
ATOM 714 C C . PRO A 1 96 ? -0.984 11.112 22.463 1.00 88.12 96 PRO A C 1
ATOM 716 O O . PRO A 1 96 ? -2.130 11.130 22.916 1.00 88.12 96 PRO A O 1
ATOM 719 N N . ARG A 1 97 ? 0.060 10.608 23.122 1.00 75.12 97 ARG A N 1
ATOM 720 C CA . ARG A 1 97 ? 0.005 10.123 24.504 1.00 75.12 97 ARG A CA 1
ATOM 721 C C . ARG A 1 97 ? 0.604 11.138 25.461 1.00 75.12 97 ARG A C 1
ATOM 723 O O . ARG A 1 97 ? 1.619 11.758 25.072 1.00 75.12 97 ARG A O 1
#

Foldseek 3Di:
DVLLVLLVQCPPVDPLLNVLSVCLVVCVVVPQDPVCPVVSVLSSVLSNVLSVCSVPHDSLVSVQSCCVVRVVQADPDPPRTDPPRPVVRVVVVPDDD

Secondary structure (DSSP, 8-state):
-HHHHHHGGGTTT-HHHHHHHHHHHHHHHTT--TTTHHHHHHHHHHHHHHHHHHHHS-HHHHHHHHHHHTS----SSSS---TTS-HHHHHHHHS--

pLDDT: mean 93.26, std 6.36, range [64.25, 98.56]